Protein AF-A0A7W9KR48-F1 (afdb_monomer_lite)

pLDDT: mean 77.08, std 17.44, range [40.72, 96.12]

Sequence (75 aa):
MSVHEIPAAIPDAVGRRLDELETLARAEQAMADGRPTADQELLLMSVGSVAHLARRHRSIAVPSRDGRRKRWFRR

Structure (mmCIF, N/CA/C/O backbone):
data_AF-A0A7W9KR48-F1
#
_entry.id   AF-A0A7W9KR48-F1
#
loop_
_atom_site.group_PDB
_atom_site.id
_atom_site.type_symbol
_atom_site.label_atom_id
_atom_site.label_alt_id
_atom_site.label_comp_id
_atom_site.label_asym_id
_atom_site.label_entity_id
_atom_site.label_seq_id
_atom_site.pdbx_PDB_ins_code
_atom_site.Cartn_x
_atom_site.Cartn_y
_atom_site.Cartn_z
_atom_site.occupancy
_atom_site.B_iso_or_equiv
_atom_site.auth_seq_id
_atom_site.auth_comp_id
_atom_site.auth_asym_id
_atom_site.auth_atom_id
_atom_site.pdbx_PDB_model_num
ATOM 1 N N . MET A 1 1 ? 16.655 -34.355 -22.243 1.00 40.72 1 MET A N 1
ATOM 2 C CA . MET A 1 1 ? 16.916 -33.315 -21.228 1.00 40.72 1 MET A CA 1
ATOM 3 C C . MET A 1 1 ? 16.449 -31.994 -21.817 1.00 40.72 1 MET A C 1
ATOM 5 O O . MET A 1 1 ? 17.111 -31.481 -22.706 1.00 40.72 1 MET A O 1
ATOM 9 N N . SER A 1 2 ? 15.257 -31.525 -21.448 1.00 49.97 2 SER A N 1
ATOM 10 C CA . SER A 1 2 ? 14.693 -30.265 -21.944 1.00 49.97 2 SER A CA 1
ATOM 11 C C . SER A 1 2 ? 15.264 -29.112 -21.126 1.00 49.97 2 SER A C 1
ATOM 13 O O . SER A 1 2 ? 14.914 -28.936 -19.960 1.00 49.97 2 SER A O 1
ATOM 15 N N . VAL A 1 3 ? 16.189 -28.367 -21.724 1.00 56.81 3 VAL A N 1
ATOM 16 C CA . VAL A 1 3 ? 16.724 -27.139 -21.137 1.00 56.81 3 VAL A CA 1
ATOM 17 C C . VAL A 1 3 ? 15.649 -26.073 -21.322 1.00 56.81 3 VAL A C 1
ATOM 19 O O . VAL A 1 3 ? 15.350 -25.684 -22.447 1.00 56.81 3 VAL A O 1
ATOM 22 N N . HIS A 1 4 ? 14.996 -25.664 -20.236 1.00 58.78 4 HIS A N 1
ATOM 23 C CA . HIS A 1 4 ? 14.107 -24.509 -20.270 1.00 58.78 4 HIS A CA 1
ATOM 24 C C . HIS A 1 4 ? 14.981 -23.262 -20.420 1.00 58.78 4 HIS A C 1
ATOM 26 O O . HIS A 1 4 ? 15.598 -22.816 -19.454 1.00 58.78 4 HIS A O 1
ATOM 32 N N . GLU A 1 5 ? 15.077 -22.736 -21.639 1.00 55.97 5 GLU A N 1
ATOM 33 C CA . GLU A 1 5 ? 15.655 -21.419 -21.887 1.00 55.97 5 GLU A CA 1
ATOM 34 C C . GLU A 1 5 ? 14.795 -20.378 -21.165 1.00 55.97 5 GLU A C 1
ATOM 36 O O . GLU A 1 5 ? 13.655 -20.108 -21.540 1.00 55.97 5 GLU A O 1
ATOM 41 N N . ILE A 1 6 ? 15.331 -19.831 -20.075 1.00 61.06 6 ILE A N 1
ATOM 42 C CA . ILE A 1 6 ? 14.756 -18.674 -19.397 1.00 61.06 6 ILE A CA 1
ATOM 43 C C . ILE A 1 6 ? 15.078 -17.467 -20.289 1.00 61.06 6 ILE A C 1
ATOM 45 O O . ILE A 1 6 ? 16.259 -17.148 -20.452 1.00 61.06 6 ILE A O 1
ATOM 49 N N . PRO A 1 7 ? 14.085 -16.801 -20.904 1.00 54.00 7 PRO A N 1
ATOM 50 C CA . PRO A 1 7 ? 14.361 -15.701 -21.814 1.00 54.00 7 PRO A CA 1
ATOM 51 C C . PRO A 1 7 ? 15.035 -14.550 -21.057 1.00 54.00 7 PRO A C 1
ATOM 53 O O . PRO A 1 7 ? 14.556 -14.103 -20.016 1.00 54.00 7 PRO A O 1
ATOM 56 N N . ALA A 1 8 ? 16.134 -14.033 -21.606 1.00 57.16 8 ALA A N 1
ATOM 57 C CA . ALA A 1 8 ? 16.970 -12.978 -21.022 1.00 57.16 8 ALA A CA 1
ATOM 58 C C . ALA A 1 8 ? 16.273 -11.604 -20.844 1.00 57.16 8 ALA A C 1
ATOM 60 O O . ALA A 1 8 ? 16.903 -10.653 -20.397 1.00 57.16 8 ALA A O 1
ATOM 61 N N . ALA A 1 9 ? 14.979 -11.488 -21.164 1.00 55.38 9 ALA A N 1
ATOM 62 C CA . ALA A 1 9 ? 14.169 -10.268 -21.050 1.00 55.38 9 ALA A CA 1
ATOM 63 C C . ALA A 1 9 ? 13.548 -10.043 -19.652 1.00 55.38 9 ALA A C 1
ATOM 65 O O . ALA A 1 9 ? 12.874 -9.043 -19.415 1.00 55.38 9 ALA A O 1
ATOM 66 N N . ILE A 1 10 ? 13.744 -10.978 -18.721 1.00 57.59 10 ILE A N 1
ATOM 67 C CA . ILE A 1 10 ? 13.173 -10.939 -17.367 1.00 57.59 10 ILE A CA 1
ATOM 68 C C . ILE A 1 10 ? 13.810 -9.887 -16.418 1.00 57.59 10 ILE A C 1
ATOM 70 O O . ILE A 1 10 ? 13.063 -9.362 -15.589 1.00 57.59 10 ILE A O 1
ATOM 74 N N . PRO A 1 11 ? 15.108 -9.505 -16.501 1.00 60.69 11 PRO A N 1
ATOM 75 C CA . PRO A 1 11 ? 15.732 -8.627 -15.500 1.00 60.69 11 PRO A CA 1
ATOM 76 C C . PRO A 1 11 ? 15.051 -7.260 -15.351 1.00 60.69 11 PRO A C 1
ATOM 78 O O . PRO A 1 11 ? 14.735 -6.848 -14.236 1.00 60.69 11 PRO A O 1
ATOM 81 N N . ASP A 1 12 ? 14.737 -6.595 -16.465 1.00 70.88 12 ASP A N 1
ATOM 82 C CA . ASP A 1 12 ? 14.165 -5.239 -16.459 1.00 70.88 12 ASP A CA 1
ATOM 83 C C . ASP A 1 12 ? 12.701 -5.205 -16.006 1.00 70.88 12 ASP A C 1
ATOM 85 O O . ASP A 1 12 ? 12.199 -4.186 -15.526 1.00 70.88 12 ASP A O 1
ATOM 89 N N . ALA A 1 13 ? 11.978 -6.312 -16.179 1.00 72.75 13 ALA A N 1
ATOM 90 C CA . ALA A 1 13 ? 10.618 -6.455 -15.670 1.00 72.75 13 ALA A CA 1
ATOM 91 C C . ALA A 1 13 ? 10.625 -6.704 -14.155 1.00 72.75 13 ALA A C 1
ATOM 93 O O . ALA A 1 13 ? 9.805 -6.140 -13.432 1.00 72.75 13 ALA A O 1
ATOM 94 N N . VAL A 1 14 ? 11.579 -7.504 -13.668 1.00 77.94 14 VAL A N 1
ATOM 95 C CA . VAL A 1 14 ? 11.758 -7.760 -12.233 1.00 77.94 14 VAL A CA 1
ATOM 96 C C . VAL A 1 14 ? 12.215 -6.497 -11.507 1.00 77.94 14 VAL A C 1
ATOM 98 O O . VAL A 1 14 ? 11.641 -6.178 -10.471 1.00 77.94 14 VAL A O 1
ATOM 101 N N . GLY A 1 15 ? 13.172 -5.745 -12.062 1.00 80.06 15 GLY A N 1
ATOM 102 C CA . GLY A 1 15 ? 13.635 -4.480 -11.481 1.00 80.06 15 GLY A CA 1
ATOM 103 C C . GLY A 1 15 ? 12.494 -3.481 -11.289 1.00 80.06 15 GLY A C 1
ATOM 104 O 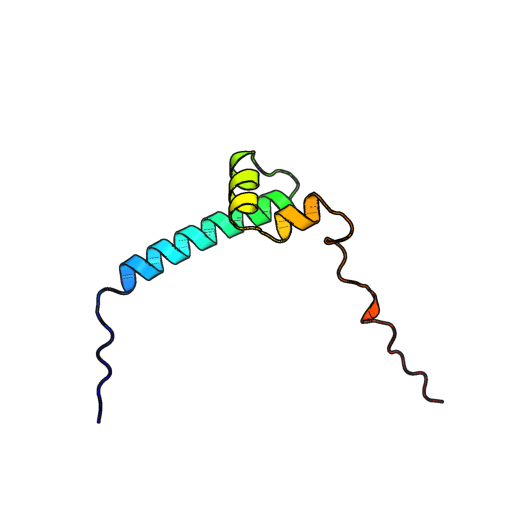O . GLY A 1 15 ? 12.219 -3.065 -10.168 1.00 80.06 15 GLY A O 1
ATOM 105 N N . ARG A 1 16 ? 11.725 -3.216 -12.354 1.00 82.56 16 ARG A N 1
ATOM 106 C CA . ARG A 1 16 ? 10.548 -2.332 -12.282 1.00 82.56 16 ARG A CA 1
ATOM 107 C C . ARG A 1 16 ? 9.518 -2.800 -11.262 1.00 82.56 16 ARG A C 1
ATOM 109 O O . ARG A 1 16 ? 8.949 -1.991 -10.536 1.00 82.56 16 ARG A O 1
ATOM 116 N N . ARG A 1 17 ? 9.292 -4.113 -11.175 1.00 86.19 17 ARG A N 1
ATOM 117 C CA . ARG A 1 17 ? 8.348 -4.664 -10.205 1.00 86.19 17 ARG A CA 1
ATOM 118 C C . ARG A 1 17 ? 8.816 -4.471 -8.762 1.00 86.19 17 ARG A C 1
ATOM 120 O O . ARG A 1 17 ? 7.984 -4.246 -7.887 1.00 86.19 17 ARG A O 1
ATOM 127 N N . LEU A 1 18 ? 10.116 -4.576 -8.503 1.00 88.56 18 LEU A N 1
ATOM 128 C CA . LEU A 1 18 ? 10.678 -4.331 -7.177 1.00 88.56 18 LEU A CA 1
ATOM 129 C C . LEU A 1 18 ? 10.554 -2.856 -6.785 1.00 88.56 18 LEU A C 1
ATOM 131 O O . LEU A 1 18 ? 10.117 -2.581 -5.670 1.00 88.56 18 LEU A O 1
ATOM 135 N N . ASP A 1 19 ? 10.818 -1.933 -7.709 1.00 90.38 19 ASP A N 1
ATOM 136 C CA . ASP A 1 19 ? 10.664 -0.491 -7.470 1.00 90.38 19 ASP A CA 1
ATOM 137 C C . ASP A 1 19 ? 9.206 -0.115 -7.142 1.00 90.38 19 ASP A C 1
ATOM 139 O O . ASP A 1 19 ? 8.934 0.668 -6.224 1.00 90.38 19 ASP A O 1
ATOM 143 N N . GLU A 1 20 ? 8.239 -0.712 -7.849 1.00 90.44 20 GLU A N 1
ATOM 144 C CA . GLU A 1 20 ? 6.809 -0.555 -7.557 1.00 90.44 20 GLU A CA 1
ATOM 145 C C . GLU A 1 20 ? 6.460 -1.045 -6.145 1.00 90.44 20 GLU A C 1
ATOM 147 O O . GLU A 1 20 ? 5.759 -0.359 -5.396 1.00 90.44 20 GLU A O 1
ATOM 152 N N . LEU A 1 21 ? 6.952 -2.230 -5.7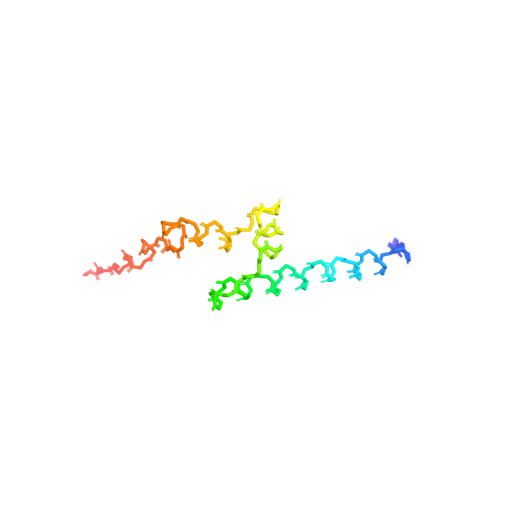66 1.00 90.50 21 LEU A N 1
ATOM 153 C CA . LEU A 1 21 ? 6.705 -2.809 -4.444 1.00 90.50 21 LEU A CA 1
ATOM 154 C C . LEU A 1 21 ? 7.348 -1.981 -3.332 1.00 90.50 21 LEU A C 1
ATOM 156 O O . LEU A 1 21 ? 6.721 -1.774 -2.295 1.00 90.50 21 LEU A O 1
ATOM 160 N N . GLU A 1 22 ? 8.563 -1.477 -3.545 1.00 94.75 22 GLU A N 1
ATOM 161 C CA . GLU A 1 22 ? 9.228 -0.598 -2.588 1.00 94.75 22 GLU A CA 1
ATOM 162 C C . GLU A 1 22 ? 8.441 0.704 -2.402 1.00 94.75 22 GLU A C 1
ATOM 164 O O . GLU A 1 22 ? 8.232 1.159 -1.274 1.00 94.75 22 GLU A O 1
ATOM 169 N N . THR A 1 23 ? 7.935 1.275 -3.495 1.00 94.19 23 THR A N 1
ATOM 170 C CA . THR A 1 23 ? 7.116 2.491 -3.451 1.00 94.19 23 THR A CA 1
ATOM 171 C C . THR A 1 23 ? 5.829 2.269 -2.652 1.00 94.19 23 THR A C 1
ATOM 173 O O . THR A 1 23 ? 5.488 3.083 -1.788 1.00 94.19 23 THR A O 1
ATOM 176 N N . LEU A 1 24 ? 5.139 1.147 -2.880 1.00 94.50 24 LEU A N 1
ATOM 177 C CA . LEU A 1 24 ? 3.945 0.772 -2.119 1.00 94.50 24 LEU A CA 1
ATOM 178 C C . LEU A 1 24 ? 4.261 0.541 -0.638 1.00 94.50 24 LEU A C 1
ATOM 180 O O . LEU A 1 24 ? 3.568 1.082 0.222 1.00 94.50 24 LEU A O 1
ATOM 184 N N . ALA A 1 25 ? 5.337 -0.183 -0.328 1.00 94.69 25 ALA A N 1
ATOM 185 C CA . ALA A 1 25 ? 5.751 -0.449 1.047 1.00 94.69 25 ALA A CA 1
ATOM 186 C C . ALA A 1 25 ? 6.055 0.845 1.821 1.00 94.69 25 ALA A C 1
ATOM 188 O O . ALA A 1 25 ? 5.630 0.998 2.968 1.00 94.69 25 ALA A O 1
ATOM 189 N N . ARG A 1 26 ? 6.728 1.819 1.192 1.00 95.88 26 ARG A N 1
ATOM 190 C CA . ARG A 1 26 ? 6.972 3.138 1.802 1.00 95.88 26 ARG A CA 1
ATOM 191 C C . ARG A 1 26 ? 5.669 3.887 2.091 1.00 95.88 26 ARG A C 1
ATOM 193 O O . ARG A 1 26 ? 5.547 4.505 3.148 1.00 95.88 26 ARG A O 1
ATOM 200 N N . ALA A 1 27 ? 4.695 3.824 1.183 1.00 95.81 27 ALA A N 1
ATOM 201 C CA . ALA A 1 27 ? 3.387 4.437 1.395 1.00 95.81 27 ALA A CA 1
ATOM 202 C C . ALA A 1 27 ? 2.618 3.766 2.551 1.00 95.81 27 ALA A C 1
ATOM 204 O O . ALA A 1 27 ? 2.031 4.458 3.386 1.00 95.81 27 ALA A O 1
ATOM 205 N N . GLU A 1 28 ? 2.646 2.433 2.646 1.00 93.81 28 GLU A N 1
ATOM 206 C CA . GLU A 1 28 ? 2.005 1.696 3.745 1.00 93.81 28 GLU A CA 1
ATOM 207 C C . GLU A 1 28 ? 2.658 1.996 5.099 1.00 93.81 28 GLU A C 1
ATOM 209 O O . GLU A 1 28 ? 1.954 2.183 6.094 1.00 93.81 28 GLU A O 1
ATOM 214 N N . GLN A 1 29 ? 3.984 2.130 5.135 1.00 93.25 29 GLN A N 1
ATOM 215 C CA . GLN A 1 29 ? 4.696 2.539 6.342 1.00 93.25 29 GLN A CA 1
ATOM 216 C C . GLN A 1 29 ? 4.270 3.943 6.795 1.00 93.25 29 GLN A C 1
ATOM 218 O O . GLN A 1 29 ? 3.911 4.130 7.955 1.00 93.25 29 GLN A O 1
ATOM 223 N N . ALA A 1 30 ? 4.202 4.915 5.881 1.00 93.50 30 ALA A N 1
ATOM 224 C CA . ALA A 1 30 ? 3.759 6.272 6.212 1.00 93.50 30 ALA A CA 1
ATOM 225 C C . ALA A 1 30 ? 2.314 6.309 6.755 1.00 93.50 30 ALA A C 1
ATOM 227 O O . ALA A 1 30 ? 1.993 7.097 7.651 1.00 93.50 30 ALA A O 1
ATOM 228 N N . MET A 1 31 ? 1.442 5.425 6.256 1.00 91.69 31 MET A N 1
ATOM 229 C CA . MET A 1 31 ? 0.087 5.236 6.784 1.00 91.69 31 MET A CA 1
ATOM 230 C C . MET A 1 31 ? 0.088 4.696 8.215 1.00 91.69 31 MET A C 1
ATOM 232 O O . MET A 1 31 ? -0.678 5.198 9.044 1.00 91.69 31 MET A O 1
ATOM 236 N N . ALA A 1 32 ? 0.939 3.705 8.500 1.00 88.31 32 ALA A N 1
ATOM 237 C CA . ALA A 1 32 ? 1.116 3.133 9.835 1.00 88.31 32 ALA A CA 1
ATOM 238 C C . ALA A 1 32 ? 1.681 4.163 10.827 1.00 88.31 32 ALA A C 1
ATOM 240 O O . ALA A 1 32 ? 1.200 4.259 11.956 1.00 88.31 32 ALA A O 1
ATOM 241 N N . ASP A 1 33 ? 2.611 5.003 10.371 1.00 91.50 33 ASP A N 1
ATOM 242 C CA . ASP A 1 33 ? 3.194 6.105 11.146 1.00 91.50 33 ASP A CA 1
ATOM 243 C C . ASP A 1 33 ? 2.225 7.289 11.327 1.00 91.50 33 ASP A C 1
ATOM 245 O O . ASP A 1 33 ? 2.511 8.258 12.036 1.00 91.50 33 ASP A O 1
ATOM 249 N N . GLY A 1 34 ? 1.055 7.232 10.684 1.00 90.38 34 GLY A N 1
ATOM 250 C CA . GLY A 1 34 ? 0.003 8.232 10.803 1.00 90.38 34 GLY A CA 1
ATOM 251 C C . GLY A 1 34 ? 0.221 9.495 9.968 1.00 90.38 34 GLY A C 1
ATOM 252 O O . GLY A 1 34 ? -0.590 10.416 10.080 1.00 90.38 34 GLY A O 1
ATOM 253 N N . ARG A 1 35 ? 1.261 9.538 9.125 1.00 93.44 35 ARG A N 1
ATOM 254 C CA .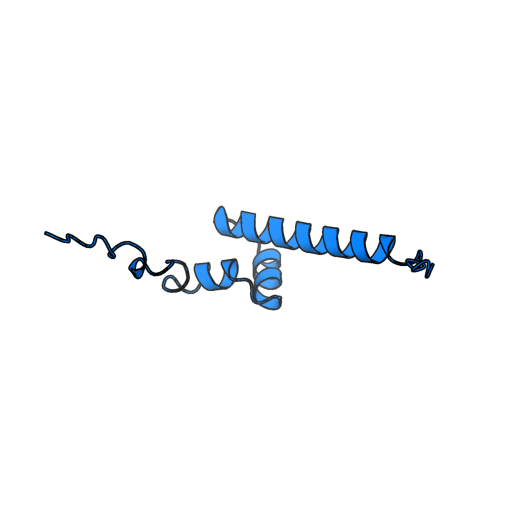 ARG A 1 35 ? 1.699 10.719 8.359 1.00 93.44 35 ARG A CA 1
ATOM 255 C C . ARG A 1 35 ? 1.834 10.446 6.848 1.00 93.44 35 ARG A C 1
ATOM 257 O O . ARG A 1 35 ? 2.884 10.748 6.282 1.00 93.44 35 ARG A O 1
ATOM 264 N N . PRO A 1 36 ? 0.817 9.875 6.179 1.00 94.12 36 PRO A N 1
ATOM 265 C CA . PRO A 1 36 ? 0.867 9.701 4.733 1.00 94.12 36 PRO A CA 1
ATOM 266 C C . PRO A 1 36 ? 0.779 11.057 4.019 1.00 94.12 36 PRO A C 1
ATOM 268 O O . PRO A 1 36 ? 0.102 11.979 4.483 1.00 94.12 36 PRO A O 1
ATOM 271 N N . THR A 1 37 ? 1.435 11.179 2.869 1.00 96.06 37 THR A N 1
ATOM 272 C CA . THR A 1 37 ? 1.173 12.279 1.932 1.00 96.06 37 THR A CA 1
ATOM 273 C C . THR A 1 37 ? -0.096 12.000 1.119 1.00 96.06 3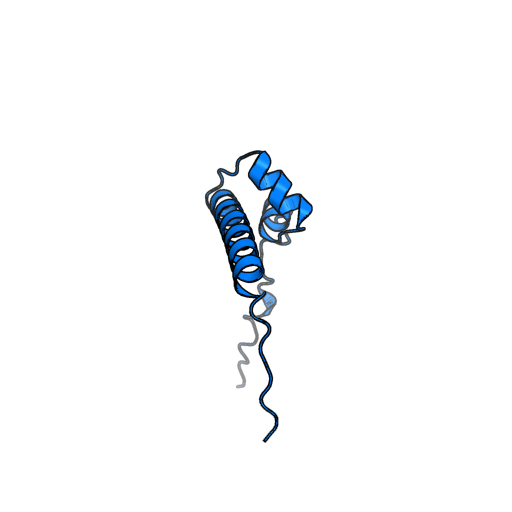7 THR A C 1
ATOM 275 O O . THR A 1 37 ? -0.541 10.855 1.018 1.00 96.06 37 THR A O 1
ATOM 278 N N . ALA A 1 38 ? -0.677 13.033 0.498 1.00 95.00 38 ALA A N 1
ATOM 279 C CA . ALA A 1 38 ? -1.852 12.869 -0.364 1.00 95.00 38 ALA A CA 1
ATOM 280 C C . ALA A 1 38 ? -1.589 11.882 -1.517 1.00 95.00 38 ALA A C 1
ATOM 282 O O . ALA A 1 38 ? -2.419 11.017 -1.792 1.00 95.00 38 ALA A O 1
ATOM 283 N N . ASP A 1 39 ? -0.405 11.952 -2.128 1.00 96.12 39 ASP A N 1
ATOM 284 C CA . ASP A 1 39 ? -0.017 11.055 -3.220 1.00 96.12 39 ASP A CA 1
ATOM 285 C C . ASP A 1 39 ? 0.110 9.601 -2.752 1.00 96.12 39 ASP A C 1
ATOM 287 O O . ASP A 1 39 ? -0.312 8.684 -3.453 1.00 96.12 39 ASP A O 1
ATOM 291 N N . GLN A 1 40 ? 0.631 9.373 -1.542 1.00 95.56 40 GLN A N 1
ATOM 292 C CA . GLN A 1 40 ? 0.696 8.037 -0.945 1.00 95.56 40 GLN A CA 1
ATOM 293 C C . GLN A 1 40 ? -0.702 7.485 -0.650 1.00 95.56 40 GLN A C 1
ATOM 295 O O . GLN A 1 40 ? -0.963 6.310 -0.909 1.00 95.56 40 GLN A O 1
ATOM 300 N N . GLU A 1 41 ? -1.623 8.317 -0.151 1.00 93.81 41 GLU A N 1
ATOM 301 C CA . GLU A 1 41 ? -3.011 7.895 0.049 1.00 93.81 41 GLU A CA 1
ATOM 302 C C . GLU A 1 41 ? -3.699 7.543 -1.277 1.00 93.81 41 GLU A C 1
ATOM 304 O O . GLU A 1 41 ? -4.380 6.519 -1.345 1.00 93.81 41 GLU A O 1
ATOM 309 N N . LEU A 1 42 ? -3.503 8.350 -2.327 1.00 95.38 42 LEU A N 1
ATOM 310 C CA . LEU A 1 42 ? -4.061 8.105 -3.661 1.00 95.38 42 LEU A CA 1
ATOM 311 C C . LEU A 1 42 ? -3.480 6.844 -4.307 1.00 95.38 42 LEU A C 1
ATOM 313 O O . LEU A 1 42 ? -4.225 6.057 -4.893 1.00 95.38 42 LEU A O 1
ATOM 317 N N . LEU A 1 43 ? -2.173 6.622 -4.167 1.00 95.62 43 LEU A N 1
ATOM 318 C CA . LEU A 1 43 ? -1.506 5.416 -4.646 1.00 95.62 43 LEU A CA 1
ATOM 319 C C . LEU A 1 43 ? -2.084 4.165 -3.977 1.00 95.62 43 LEU A C 1
ATOM 321 O O . LEU A 1 43 ? -2.446 3.207 -4.651 1.00 95.62 43 LEU A O 1
ATOM 325 N N . LEU A 1 44 ? -2.215 4.174 -2.651 1.00 94.88 44 LEU A N 1
ATOM 326 C CA . LEU A 1 44 ? -2.765 3.033 -1.920 1.00 94.88 44 LEU A CA 1
ATOM 327 C C . LEU A 1 44 ? -4.258 2.826 -2.193 1.00 94.88 44 LEU A C 1
ATOM 329 O O . LEU A 1 44 ? -4.726 1.687 -2.214 1.00 94.88 44 LEU A O 1
ATOM 333 N N . MET A 1 45 ? -5.001 3.908 -2.432 1.00 94.19 45 MET A N 1
ATOM 334 C CA . MET A 1 45 ? -6.395 3.846 -2.862 1.00 94.19 45 MET A CA 1
ATOM 335 C C . MET A 1 45 ? -6.529 3.181 -4.237 1.00 94.19 45 MET A C 1
ATOM 337 O O . MET A 1 45 ? -7.407 2.337 -4.407 1.00 94.19 45 MET A O 1
ATOM 341 N N . SER A 1 46 ? -5.667 3.517 -5.204 1.00 94.75 46 SER A N 1
ATOM 342 C CA . SER A 1 46 ? -5.760 2.987 -6.572 1.00 94.75 46 SER A CA 1
ATOM 343 C C . SER A 1 46 ? -5.475 1.485 -6.652 1.00 94.75 46 SER A C 1
ATOM 345 O O . SER A 1 46 ? -6.095 0.790 -7.455 1.00 94.75 46 SER A O 1
ATOM 347 N N . VAL A 1 47 ? -4.606 0.967 -5.778 1.00 93.19 47 VAL A N 1
ATOM 348 C CA . VAL A 1 47 ? -4.311 -0.474 -5.678 1.00 93.19 47 VAL A CA 1
ATOM 349 C C . VAL A 1 47 ? -5.233 -1.223 -4.709 1.00 93.19 47 VAL A C 1
ATOM 351 O O . VAL A 1 47 ? -5.074 -2.427 -4.521 1.00 93.19 47 VAL A O 1
ATOM 354 N N . GLY A 1 48 ? -6.181 -0.531 -4.067 1.00 90.50 48 GLY A N 1
ATOM 355 C CA . GLY A 1 48 ? -7.085 -1.134 -3.086 1.00 90.50 48 GLY A CA 1
ATOM 356 C C . GLY A 1 48 ? -6.372 -1.676 -1.842 1.00 90.50 48 GLY A C 1
ATOM 357 O O . GLY A 1 48 ? -6.778 -2.706 -1.305 1.00 90.50 48 GLY A O 1
ATOM 358 N N . SER A 1 49 ? -5.303 -1.013 -1.385 1.0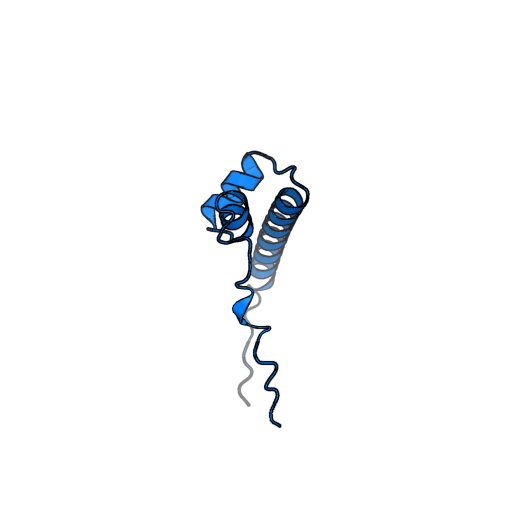0 90.19 49 SER A N 1
ATOM 359 C CA . SER A 1 49 ? -4.508 -1.481 -0.243 1.00 90.19 49 SER A CA 1
ATOM 360 C C . SER A 1 49 ? -5.345 -1.569 1.036 1.00 90.19 49 SER A C 1
ATOM 362 O O . SER A 1 49 ? -6.102 -0.663 1.406 1.00 90.19 49 SER A O 1
ATOM 364 N N . VAL A 1 50 ? -5.132 -2.662 1.770 1.00 86.44 50 VAL A N 1
ATOM 365 C CA . VAL A 1 50 ? -5.749 -2.910 3.077 1.00 86.44 50 VAL A CA 1
ATOM 366 C C . VAL A 1 50 ? -5.344 -1.839 4.091 1.00 86.44 50 VAL A C 1
ATOM 368 O O . VAL A 1 50 ? -6.165 -1.476 4.929 1.00 86.44 50 VAL A O 1
ATOM 371 N N . ALA A 1 51 ? -4.135 -1.276 3.998 1.00 87.25 51 ALA A N 1
ATOM 372 C CA . ALA A 1 51 ? -3.688 -0.203 4.887 1.00 87.25 51 ALA A CA 1
ATOM 373 C C . ALA A 1 51 ? -4.564 1.056 4.741 1.00 87.25 51 ALA A C 1
ATOM 375 O O . ALA A 1 51 ? -4.979 1.658 5.736 1.00 87.25 51 ALA A O 1
ATOM 376 N N . HIS A 1 52 ? -4.918 1.414 3.501 1.00 89.25 52 HIS A N 1
ATOM 377 C CA . HIS A 1 52 ? -5.845 2.511 3.215 1.00 89.25 52 HIS A CA 1
ATOM 378 C C . HIS A 1 52 ? -7.253 2.225 3.740 1.00 89.25 52 HIS A C 1
ATOM 380 O O . HIS A 1 52 ? -7.842 3.049 4.448 1.00 89.25 52 HIS A O 1
ATOM 386 N N . LEU A 1 53 ? -7.769 1.028 3.456 1.00 87.25 53 LEU A N 1
ATOM 387 C CA . LEU A 1 53 ? -9.093 0.608 3.910 1.00 87.25 53 LEU A CA 1
ATOM 388 C C . LEU A 1 53 ? -9.195 0.571 5.440 1.00 87.25 53 LEU A C 1
ATOM 390 O O . LEU A 1 53 ? -10.171 1.068 5.997 1.00 87.25 53 LEU A O 1
ATOM 394 N N . ALA A 1 54 ? -8.182 0.048 6.130 1.00 85.06 54 ALA A N 1
ATOM 395 C CA . ALA A 1 54 ? -8.133 -0.042 7.587 1.00 85.06 54 ALA A CA 1
ATOM 396 C C . ALA A 1 54 ? -8.115 1.336 8.265 1.00 85.06 54 ALA A C 1
ATOM 398 O O . ALA A 1 54 ? -8.765 1.522 9.296 1.00 85.06 54 ALA A O 1
ATOM 399 N N . ARG A 1 55 ? -7.424 2.324 7.679 1.00 82.25 55 ARG A N 1
ATOM 400 C CA . ARG A 1 55 ? -7.418 3.706 8.188 1.00 82.25 55 ARG A CA 1
ATOM 401 C C . ARG A 1 55 ? -8.796 4.359 8.077 1.00 82.25 55 ARG A C 1
ATOM 403 O O . ARG A 1 55 ? -9.216 5.046 9.004 1.00 82.25 55 ARG A O 1
ATOM 410 N N . ARG A 1 56 ? -9.508 4.141 6.964 1.00 83.81 56 ARG A N 1
ATOM 411 C CA . ARG A 1 56 ? -10.858 4.696 6.747 1.00 83.81 56 ARG A CA 1
ATOM 412 C C . ARG A 1 56 ? -11.946 3.944 7.510 1.00 83.81 56 ARG A C 1
ATOM 414 O O . ARG A 1 56 ? -12.924 4.548 7.943 1.00 83.81 56 ARG A O 1
ATOM 421 N N . HIS A 1 57 ? -11.769 2.642 7.708 1.00 82.31 57 HIS A N 1
ATOM 422 C CA . HIS A 1 57 ? -12.752 1.772 8.338 1.00 82.31 57 HIS A CA 1
ATOM 423 C C . HIS A 1 57 ? -12.143 1.042 9.530 1.00 82.31 57 HIS A C 1
ATOM 425 O O . HIS A 1 57 ? -11.525 -0.017 9.411 1.00 82.31 57 HIS A O 1
ATOM 431 N N . ARG A 1 58 ? -12.411 1.576 10.724 1.00 70.56 58 ARG A N 1
ATOM 432 C CA . ARG A 1 58 ? -11.920 1.027 11.997 1.00 70.56 58 ARG A CA 1
ATOM 433 C C . ARG A 1 58 ? -12.340 -0.431 12.245 1.00 70.56 58 ARG A C 1
ATOM 435 O O . ARG A 1 58 ? -11.675 -1.124 13.006 1.00 70.56 58 ARG A O 1
ATOM 442 N N . SER A 1 59 ? -13.413 -0.904 11.606 1.00 75.19 59 SER A N 1
ATOM 443 C CA . SER A 1 59 ? -13.864 -2.302 11.650 1.00 75.19 59 SER A CA 1
ATOM 444 C C . SER A 1 59 ? -12.952 -3.271 10.887 1.00 75.19 59 SER A C 1
ATOM 446 O O . SER A 1 59 ? -12.885 -4.435 11.262 1.00 75.19 59 SER A O 1
ATOM 448 N N . ILE A 1 60 ? -12.237 -2.805 9.857 1.00 70.75 60 ILE A N 1
ATOM 449 C CA . ILE A 1 60 ? -11.299 -3.608 9.051 1.00 70.75 60 ILE A CA 1
ATOM 450 C C . ILE A 1 60 ? -9.932 -3.694 9.741 1.00 70.75 60 ILE A C 1
ATOM 452 O O . ILE A 1 60 ? -9.260 -4.719 9.674 1.00 70.75 60 ILE A O 1
ATOM 456 N N . ALA A 1 61 ? -9.541 -2.637 10.459 1.00 63.47 61 ALA A N 1
ATOM 457 C CA . ALA A 1 61 ? -8.276 -2.574 11.194 1.00 63.47 61 ALA A CA 1
ATOM 458 C C . ALA A 1 61 ? -8.155 -3.614 12.325 1.00 63.47 61 ALA A C 1
ATOM 460 O O . ALA A 1 6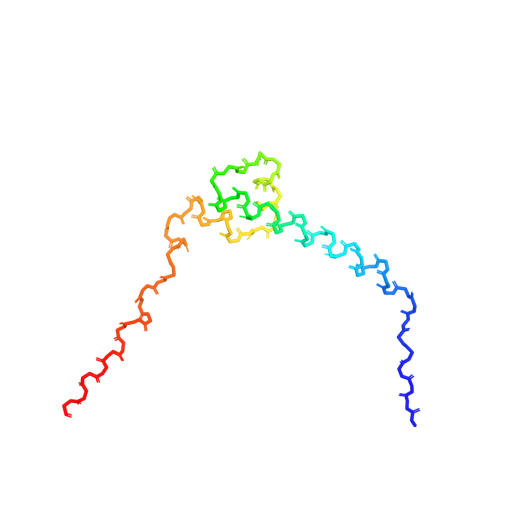1 ? -7.056 -3.882 12.808 1.00 63.47 61 ALA A O 1
ATOM 461 N N . VAL A 1 62 ? -9.276 -4.185 12.776 1.00 59.25 62 VAL A N 1
ATOM 462 C CA . VAL A 1 62 ? -9.294 -5.193 13.834 1.00 59.25 62 VAL A CA 1
ATOM 463 C C . VAL A 1 62 ? -9.375 -6.571 13.180 1.00 59.25 62 VAL A C 1
ATOM 465 O O . VAL A 1 62 ? -10.452 -6.943 12.713 1.00 59.25 62 VAL A O 1
ATOM 468 N N . PRO A 1 63 ? -8.301 -7.383 13.174 1.00 58.31 63 PRO A N 1
ATOM 469 C CA . PRO A 1 63 ? -8.477 -8.805 12.924 1.00 58.31 63 PRO A CA 1
ATOM 470 C C . PRO A 1 63 ? -9.462 -9.320 13.974 1.00 58.31 63 PRO A C 1
ATOM 472 O O . PRO A 1 63 ? -9.225 -9.138 15.175 1.00 58.31 63 PRO A O 1
ATOM 475 N N . SER A 1 64 ? -10.589 -9.892 13.530 1.00 54.12 64 SER A N 1
ATOM 476 C CA . SER A 1 64 ? -11.610 -10.417 14.438 1.00 54.12 64 SER A CA 1
ATOM 477 C C . SER A 1 64 ? -10.928 -11.247 15.527 1.00 54.12 64 SER A C 1
ATOM 479 O O . SER A 1 64 ? -10.207 -12.213 15.264 1.00 54.12 64 SER A O 1
ATOM 481 N N . ARG A 1 65 ? -11.132 -10.841 16.783 1.00 54.31 65 ARG A N 1
ATOM 482 C CA . ARG A 1 65 ? -10.594 -11.514 17.973 1.00 54.31 65 ARG A CA 1
ATOM 483 C C . ARG A 1 65 ? -11.216 -12.901 18.202 1.00 54.31 65 ARG A C 1
ATOM 485 O O . ARG A 1 65 ? -10.896 -13.536 19.208 1.00 54.31 65 ARG A O 1
ATOM 492 N N . ASP A 1 66 ? -12.031 -13.408 17.279 1.00 55.00 66 ASP A N 1
ATOM 493 C CA . ASP A 1 66 ? -12.718 -14.698 17.398 1.00 55.00 66 ASP A CA 1
ATOM 494 C C . ASP A 1 66 ? -11.797 -15.923 17.282 1.00 55.00 66 ASP A C 1
ATOM 496 O O . ASP A 1 66 ? -12.192 -17.037 17.622 1.00 55.00 66 ASP A O 1
ATOM 500 N N . GLY A 1 67 ? -10.523 -15.746 16.918 1.00 53.06 67 GLY A N 1
ATOM 501 C CA . GLY A 1 67 ? -9.545 -16.841 16.909 1.00 53.06 67 GLY A CA 1
ATOM 502 C C . GLY A 1 67 ? -9.018 -17.270 18.289 1.00 53.06 67 GLY A C 1
ATOM 503 O O . GLY A 1 67 ? -8.449 -18.353 18.413 1.00 53.06 67 GLY A O 1
ATOM 504 N N . ARG A 1 68 ? -9.185 -16.463 19.353 1.00 52.94 68 ARG A N 1
ATOM 505 C CA . ARG A 1 68 ? -8.580 -16.726 20.683 1.00 52.94 68 ARG A CA 1
ATOM 506 C C . ARG A 1 68 ? -9.570 -17.112 21.786 1.00 52.94 68 ARG A C 1
ATOM 508 O O . ARG A 1 68 ? -9.306 -16.908 22.970 1.00 52.94 68 ARG A O 1
ATOM 515 N N . ARG A 1 69 ? -10.685 -17.750 21.423 1.00 54.62 69 ARG A N 1
ATOM 516 C CA . ARG A 1 69 ? -11.561 -18.459 22.375 1.00 54.62 69 ARG A CA 1
ATOM 517 C C . ARG A 1 69 ? -11.900 -19.881 21.923 1.00 54.62 69 ARG A C 1
ATOM 519 O O . ARG A 1 69 ? -13.022 -20.336 22.059 1.00 54.62 69 ARG A O 1
ATOM 526 N N . LYS A 1 70 ? -10.898 -20.642 21.481 1.00 52.19 70 LYS A N 1
ATOM 527 C CA . LYS A 1 70 ? -10.919 -22.111 21.604 1.00 52.19 70 LYS A CA 1
ATOM 528 C C . LYS A 1 70 ? -9.987 -22.554 22.731 1.00 52.19 70 LYS A C 1
ATOM 530 O O . LYS A 1 70 ? -9.154 -23.435 22.565 1.00 52.19 70 LYS A O 1
ATOM 535 N N . ARG A 1 71 ? -10.130 -21.929 23.906 1.00 51.53 71 ARG A N 1
ATOM 536 C CA . ARG A 1 71 ? -9.655 -22.519 25.162 1.00 51.53 71 ARG A CA 1
ATOM 537 C C . ARG A 1 71 ? -10.707 -23.558 25.545 1.00 51.53 71 ARG A C 1
ATOM 539 O O . ARG A 1 71 ? -11.616 -23.276 26.319 1.00 51.53 71 ARG A O 1
ATOM 546 N N . TRP A 1 72 ? -10.629 -24.718 24.893 1.00 55.16 72 TRP A N 1
ATOM 547 C CA . TRP A 1 72 ? -11.350 -25.912 25.305 1.00 55.16 72 TRP A CA 1
ATOM 548 C C . TRP A 1 72 ? -10.829 -26.278 26.691 1.00 55.16 72 TRP A C 1
ATOM 550 O O . TRP A 1 72 ? -9.863 -27.018 26.838 1.00 55.16 72 TRP A O 1
ATOM 560 N N . PHE A 1 73 ? -11.468 -25.721 27.716 1.00 55.06 73 PHE A N 1
ATOM 561 C CA . PHE A 1 73 ? -11.662 -26.431 28.966 1.00 55.06 73 PHE A CA 1
ATOM 562 C C . PHE A 1 73 ? -12.375 -27.745 28.613 1.00 55.06 73 PHE A C 1
ATOM 564 O O . PHE A 1 73 ? -13.601 -27.817 28.606 1.00 55.06 73 PHE A O 1
ATOM 571 N N . ARG A 1 74 ? -11.609 -28.773 28.244 1.00 48.66 74 ARG A N 1
ATOM 572 C CA . ARG A 1 74 ? -12.034 -30.153 28.448 1.00 48.66 74 ARG A CA 1
ATOM 573 C C . ARG A 1 74 ? -11.617 -30.497 29.872 1.00 48.66 74 ARG A C 1
ATOM 575 O O . ARG A 1 74 ? -10.429 -30.621 30.156 1.00 48.66 74 ARG A O 1
ATOM 582 N N . ARG A 1 75 ? -12.623 -30.469 30.749 1.00 50.00 75 ARG A N 1
ATOM 583 C CA . ARG A 1 75 ? -12.662 -31.246 31.989 1.00 50.00 75 ARG A CA 1
ATOM 584 C C . ARG A 1 75 ? -12.340 -32.708 31.710 1.00 50.00 75 ARG A C 1
ATOM 586 O O . ARG A 1 75 ? -12.673 -33.160 30.589 1.00 50.00 75 ARG A O 1
#

Foldseek 3Di:
DDDPPPDPPVPVVVVVVVVLVVLLVVLLVCLVVVHHDPVSLVSCVVVVHLSNVCSVDVVSVDPPPVVPPPPPPPD

Secondary structure (DSSP, 8-state):
-------TTSHHHHHHHHHHHHHHHHHHHHHHTT---HHHHHHHHHTT-HHHHHHH-TTTSS--GGGG-------

Organism: NCBI:txid103725

Radius of gyration: 20.36 Å; chains: 1; bounding box: 31×46×54 Å